Protein AF-C6LK09-F1 (afdb_monomer_lite)

Structure (mmCIF, N/CA/C/O backbone):
data_AF-C6LK09-F1
#
_entry.id   AF-C6LK09-F1
#
loop_
_atom_site.group_PDB
_atom_site.id
_atom_site.type_symbol
_atom_site.label_atom_id
_atom_site.label_alt_id
_atom_site.label_comp_id
_atom_site.label_asym_id
_atom_site.label_entity_id
_atom_site.label_seq_id
_atom_site.pdbx_PDB_ins_code
_atom_site.Cartn_x
_atom_site.Cartn_y
_atom_site.Cartn_z
_atom_site.occupancy
_atom_site.B_iso_or_equiv
_atom_site.auth_seq_id
_atom_site.auth_comp_id
_atom_site.auth_asym_id
_atom_site.auth_atom_id
_atom_site.pdbx_PDB_model_num
ATOM 1 N N . MET A 1 1 ? 4.337 -0.384 -11.180 1.00 78.75 1 MET A N 1
ATOM 2 C CA . MET A 1 1 ? 3.739 0.288 -10.005 1.00 78.75 1 MET A CA 1
ATOM 3 C C . MET A 1 1 ? 3.171 -0.754 -9.068 1.00 78.75 1 MET A C 1
ATOM 5 O O . MET A 1 1 ? 2.551 -1.704 -9.545 1.00 78.75 1 MET A O 1
ATOM 9 N N . VAL A 1 2 ? 3.372 -0.573 -7.763 1.00 84.88 2 VAL A N 1
ATOM 10 C CA . VAL A 1 2 ? 2.863 -1.478 -6.721 1.00 84.88 2 VAL A CA 1
ATOM 11 C C . VAL A 1 2 ? 1.893 -0.705 -5.834 1.00 84.88 2 VAL A C 1
ATOM 13 O O . VAL A 1 2 ? 2.283 0.222 -5.135 1.00 84.88 2 VAL A O 1
ATOM 16 N N . CYS A 1 3 ? 0.612 -1.051 -5.869 1.00 86.44 3 CYS A N 1
ATOM 17 C CA . CYS A 1 3 ? -0.406 -0.367 -5.075 1.00 86.44 3 CYS A CA 1
ATOM 18 C C . CYS A 1 3 ? -0.858 -1.258 -3.920 1.00 86.44 3 CYS A C 1
ATOM 20 O O . CYS A 1 3 ? -1.310 -2.381 -4.140 1.00 86.44 3 CYS A O 1
ATOM 22 N N . PHE A 1 4 ? -0.781 -0.742 -2.700 1.00 86.25 4 PHE A N 1
ATOM 23 C CA . PHE A 1 4 ? -1.280 -1.380 -1.495 1.00 86.25 4 PHE A CA 1
ATOM 24 C C . PHE A 1 4 ? -2.665 -0.846 -1.153 1.00 86.25 4 PHE A C 1
ATOM 26 O O . PHE A 1 4 ? -2.906 0.363 -1.104 1.00 86.25 4 PHE A O 1
ATOM 33 N N . SER A 1 5 ? -3.570 -1.767 -0.865 1.00 87.50 5 SER A N 1
ATOM 34 C CA . SER A 1 5 ? -4.888 -1.467 -0.340 1.00 87.50 5 SER A CA 1
ATOM 35 C C . SER A 1 5 ? -5.113 -2.188 0.956 1.00 87.50 5 SER A C 1
ATOM 37 O O . SER A 1 5 ? -5.182 -3.414 0.977 1.00 87.50 5 SER A O 1
ATOM 39 N N . GLN A 1 6 ? -5.330 -1.426 2.005 1.00 86.19 6 GLN A N 1
ATOM 40 C CA . GLN A 1 6 ? -5.781 -1.952 3.274 1.00 86.19 6 GLN A CA 1
ATOM 41 C C . GLN A 1 6 ? -7.292 -1.884 3.294 1.00 86.19 6 GLN A C 1
ATOM 43 O O . GLN A 1 6 ? -7.874 -0.820 3.108 1.00 86.19 6 GLN A O 1
ATOM 48 N N . VAL A 1 7 ? -7.924 -3.028 3.468 1.00 87.50 7 VAL A N 1
ATOM 49 C CA . VAL A 1 7 ? -9.359 -3.121 3.661 1.00 87.50 7 VAL A CA 1
ATOM 50 C C . VAL A 1 7 ? -9.575 -3.424 5.128 1.00 87.50 7 VAL A C 1
ATOM 52 O O . VAL A 1 7 ? -9.079 -4.432 5.628 1.00 87.50 7 VAL A O 1
ATOM 55 N N . TYR A 1 8 ? -10.275 -2.533 5.814 1.00 85.88 8 TYR A N 1
ATOM 56 C CA . TYR A 1 8 ? -10.663 -2.714 7.204 1.00 85.88 8 TYR A CA 1
ATOM 57 C C . TYR A 1 8 ? -12.138 -3.081 7.278 1.00 85.88 8 TYR A C 1
ATOM 59 O O . TYR A 1 8 ? -12.969 -2.513 6.570 1.00 85.88 8 TYR A O 1
ATOM 67 N N . ASP A 1 9 ? -12.467 -4.014 8.156 1.00 85.94 9 ASP A N 1
ATOM 68 C CA . ASP A 1 9 ? -13.837 -4.380 8.469 1.00 85.94 9 ASP A CA 1
ATOM 69 C C . ASP A 1 9 ? -14.600 -3.152 8.982 1.00 85.94 9 ASP A C 1
ATOM 71 O O . ASP A 1 9 ? -14.269 -2.567 10.023 1.00 85.94 9 ASP A O 1
ATOM 75 N N . LYS A 1 10 ? -15.633 -2.769 8.232 1.00 86.38 10 LYS A N 1
ATOM 76 C CA . LYS A 1 10 ? -16.490 -1.613 8.504 1.00 86.38 10 LYS A CA 1
ATOM 77 C C . LYS A 1 10 ? -17.310 -1.761 9.788 1.00 86.38 10 LYS A C 1
ATOM 79 O O . LYS A 1 10 ? -17.757 -0.751 10.328 1.00 86.38 10 LYS A O 1
ATOM 84 N N . SER A 1 11 ? -17.529 -2.992 10.257 1.00 85.88 11 SER A N 1
ATOM 85 C CA . SER A 1 11 ? -18.304 -3.292 11.468 1.00 85.88 11 SER A CA 1
ATOM 86 C C . SER A 1 11 ? -17.520 -3.044 12.760 1.00 85.88 11 SER A C 1
ATOM 88 O O . SER A 1 11 ? -18.096 -2.996 13.847 1.00 85.88 11 SER A O 1
ATOM 90 N N . LEU A 1 12 ? -16.205 -2.858 12.654 1.00 85.75 12 LEU A N 1
ATOM 91 C CA . LEU A 1 12 ? -15.296 -2.739 13.783 1.00 85.75 12 LEU A CA 1
ATOM 92 C C . LEU A 1 12 ? -14.778 -1.298 13.939 1.00 85.75 12 LEU A C 1
ATOM 94 O O . LEU A 1 12 ? -14.918 -0.446 13.063 1.00 85.75 12 LEU A O 1
ATOM 98 N N . SER A 1 13 ? -14.159 -1.007 15.089 1.00 83.75 13 SER A N 1
ATOM 99 C CA . SER A 1 13 ? -13.712 0.355 15.413 1.00 83.75 13 SER A CA 1
ATOM 100 C C . SER A 1 13 ? -12.699 0.899 14.400 1.00 83.75 13 SER A C 1
ATOM 102 O O . SER A 1 13 ? -11.707 0.238 14.073 1.00 83.75 13 SER A O 1
ATOM 104 N N . ARG A 1 14 ? -12.902 2.160 13.994 1.00 78.94 14 ARG A N 1
ATOM 105 C CA . ARG A 1 14 ? -11.990 2.919 13.121 1.00 78.94 14 ARG A CA 1
ATOM 106 C C . ARG A 1 14 ? -10.642 3.232 13.772 1.00 78.94 14 ARG A C 1
ATOM 108 O O . ARG A 1 14 ? -9.687 3.501 13.058 1.00 78.94 14 ARG A O 1
ATOM 115 N N . GLN A 1 15 ? -10.527 3.131 15.099 1.00 80.88 15 GLN A N 1
ATOM 116 C CA . GLN A 1 15 ? -9.253 3.310 15.820 1.00 80.88 15 GLN A CA 1
ATOM 117 C C . GLN A 1 15 ? -8.197 2.252 15.460 1.00 80.88 15 GLN A C 1
ATOM 119 O O . GLN A 1 15 ? -7.039 2.373 15.844 1.00 80.88 15 GLN A O 1
ATOM 124 N N . ARG A 1 16 ? -8.597 1.192 14.747 1.00 78.81 16 ARG A N 1
ATOM 125 C CA . ARG A 1 16 ? -7.708 0.126 14.273 1.00 78.81 16 ARG A CA 1
ATOM 126 C C . ARG A 1 16 ? -7.018 0.466 12.950 1.00 78.81 16 ARG A C 1
ATOM 128 O O . ARG A 1 16 ? -6.083 -0.242 12.578 1.00 78.81 16 ARG A O 1
ATOM 135 N N . ILE A 1 17 ? -7.478 1.508 12.250 1.00 79.19 17 ILE A N 1
ATOM 136 C CA . ILE A 1 17 ? -6.827 2.005 11.037 1.00 79.19 17 ILE A CA 1
ATOM 137 C C . ILE A 1 17 ? -5.448 2.517 11.444 1.00 79.19 17 ILE A C 1
ATOM 139 O O . ILE A 1 17 ? -5.335 3.357 12.336 1.00 79.19 17 ILE A O 1
ATOM 143 N N . ARG A 1 18 ? -4.405 1.959 10.830 1.00 75.50 18 ARG A N 1
ATOM 144 C CA . ARG A 1 18 ? -3.016 2.325 11.111 1.00 75.50 18 ARG A CA 1
ATOM 145 C C . ARG A 1 18 ? -2.493 3.225 10.008 1.00 75.50 18 ARG A C 1
ATOM 147 O O . ARG A 1 18 ? -2.865 3.058 8.849 1.00 75.50 18 ARG A O 1
ATOM 154 N N . ASP A 1 19 ? -1.583 4.115 10.376 1.00 68.19 19 ASP A N 1
ATOM 155 C CA . ASP A 1 19 ? -0.782 4.839 9.399 1.00 68.19 19 ASP A CA 1
ATOM 156 C C . ASP A 1 19 ? 0.070 3.857 8.576 1.00 68.19 19 ASP A C 1
ATOM 158 O O . ASP A 1 19 ? 0.509 2.808 9.062 1.00 68.19 19 ASP A O 1
ATOM 162 N N . TYR A 1 20 ? 0.245 4.162 7.288 1.00 62.72 20 TYR A N 1
ATOM 163 C CA . TYR A 1 20 ? 0.893 3.265 6.326 1.00 62.72 20 TYR A CA 1
ATOM 164 C C . TYR A 1 20 ? 2.389 3.050 6.601 1.00 62.72 20 TYR A C 1
ATOM 166 O O . TYR A 1 20 ? 2.945 2.054 6.144 1.00 62.72 20 TYR A O 1
ATOM 174 N N . ASP A 1 21 ? 3.026 3.964 7.334 1.00 63.09 21 ASP A N 1
ATOM 175 C CA . ASP A 1 21 ? 4.422 3.895 7.782 1.00 63.09 21 ASP A CA 1
ATOM 176 C C . ASP A 1 21 ? 4.641 2.867 8.907 1.00 63.09 21 ASP A C 1
ATOM 178 O O . ASP A 1 21 ? 5.719 2.286 9.015 1.00 63.09 21 ASP A O 1
ATOM 182 N N . ASN A 1 22 ? 3.599 2.580 9.690 1.00 60.47 22 ASN A N 1
ATOM 183 C CA . ASN A 1 22 ? 3.609 1.628 10.805 1.00 60.47 22 ASN A CA 1
ATOM 184 C C . ASN A 1 22 ? 3.419 0.165 10.380 1.00 60.47 22 ASN A C 1
ATOM 186 O O . ASN A 1 22 ? 3.302 -0.729 11.225 1.00 60.47 22 ASN A O 1
ATOM 190 N N . LEU A 1 23 ? 3.332 -0.097 9.081 1.00 65.88 23 LEU A N 1
ATOM 191 C CA . LEU A 1 23 ? 3.190 -1.432 8.522 1.00 65.88 23 LEU A CA 1
ATOM 192 C C . LEU A 1 23 ? 4.451 -1.733 7.720 1.00 65.88 23 LEU A C 1
ATOM 194 O O . LEU A 1 23 ? 4.834 -0.959 6.848 1.00 65.88 23 LEU A O 1
ATOM 198 N N . GLU A 1 24 ? 5.110 -2.853 8.028 1.00 68.75 24 GLU A N 1
ATOM 199 C CA . GLU A 1 24 ? 6.380 -3.267 7.415 1.00 68.75 24 GLU A CA 1
ATOM 200 C C . GLU A 1 24 ? 6.204 -3.715 5.946 1.00 68.75 24 GLU A C 1
ATOM 202 O O . GLU A 1 24 ? 6.556 -4.823 5.546 1.00 68.75 24 GLU A O 1
ATOM 207 N N . PHE A 1 25 ? 5.661 -2.844 5.093 1.00 76.75 25 PHE A N 1
ATOM 208 C CA . PHE A 1 25 ? 5.460 -3.102 3.667 1.00 76.75 25 PHE A CA 1
ATOM 209 C C . PHE A 1 25 ? 6.761 -3.150 2.885 1.00 76.75 25 PHE A C 1
ATOM 211 O O . PHE A 1 25 ? 6.770 -3.665 1.772 1.00 76.75 25 PHE A O 1
ATOM 218 N N . LYS A 1 26 ? 7.858 -2.654 3.466 1.00 76.25 26 LYS A N 1
ATOM 219 C CA . LYS A 1 26 ? 9.172 -2.661 2.831 1.00 76.25 26 LYS A CA 1
ATOM 220 C C . LYS A 1 26 ? 9.599 -4.074 2.444 1.00 76.25 26 LYS A C 1
ATOM 222 O O . LYS A 1 26 ? 9.957 -4.294 1.298 1.00 76.25 26 LYS A O 1
ATOM 227 N N . GLN A 1 27 ? 9.445 -5.050 3.339 1.00 80.12 27 GLN A N 1
ATOM 228 C CA . GLN A 1 27 ? 9.818 -6.434 3.037 1.00 80.12 27 GLN A CA 1
ATOM 229 C C . GLN A 1 27 ? 8.953 -7.041 1.920 1.00 80.12 27 GLN A C 1
ATOM 231 O O . GLN A 1 27 ? 9.452 -7.773 1.063 1.00 80.12 27 GLN A O 1
ATOM 236 N N . ILE A 1 28 ? 7.656 -6.718 1.902 1.00 82.12 28 ILE A N 1
ATOM 237 C CA . ILE A 1 28 ? 6.734 -7.165 0.850 1.00 82.12 28 ILE A CA 1
ATOM 238 C C . ILE A 1 28 ? 7.112 -6.518 -0.487 1.00 82.12 28 ILE A C 1
ATOM 240 O O . ILE A 1 28 ? 7.151 -7.199 -1.509 1.00 82.12 28 ILE A O 1
ATOM 244 N N . LEU A 1 29 ? 7.420 -5.223 -0.479 1.00 81.25 29 LEU A N 1
ATOM 245 C CA . LEU A 1 29 ? 7.825 -4.473 -1.660 1.00 81.25 29 LEU A CA 1
ATOM 246 C C . LEU A 1 29 ? 9.153 -4.982 -2.223 1.00 81.25 29 LEU A C 1
ATOM 248 O O . LEU A 1 29 ? 9.225 -5.233 -3.421 1.00 81.25 29 LEU A O 1
ATOM 252 N N . ASP A 1 30 ? 10.153 -5.203 -1.371 1.00 81.94 30 ASP A N 1
ATOM 253 C CA . ASP A 1 30 ? 11.463 -5.742 -1.754 1.00 81.94 30 ASP A CA 1
ATOM 254 C C . ASP A 1 30 ? 11.312 -7.135 -2.384 1.00 81.94 30 ASP A C 1
ATOM 256 O O . ASP A 1 30 ? 11.926 -7.439 -3.406 1.00 81.94 30 ASP A O 1
ATOM 260 N N . THR A 1 31 ? 10.423 -7.967 -1.829 1.00 83.88 31 THR A N 1
ATOM 261 C CA . THR A 1 31 ? 10.101 -9.284 -2.399 1.00 83.88 31 THR A CA 1
ATOM 262 C C . THR A 1 31 ? 9.433 -9.147 -3.769 1.00 83.88 31 THR A C 1
ATOM 264 O O . THR A 1 31 ? 9.816 -9.818 -4.722 1.00 83.88 31 THR A O 1
ATOM 267 N N . ILE A 1 32 ? 8.442 -8.267 -3.910 1.00 83.19 32 ILE A N 1
ATOM 268 C CA . ILE A 1 32 ? 7.766 -8.052 -5.197 1.00 83.19 32 ILE A CA 1
ATOM 269 C C . ILE A 1 32 ? 8.741 -7.503 -6.241 1.00 83.19 32 ILE A C 1
ATOM 271 O O . ILE A 1 32 ? 8.722 -7.955 -7.384 1.00 83.19 32 ILE A O 1
ATOM 275 N N . ALA A 1 33 ? 9.604 -6.565 -5.858 1.00 79.00 33 ALA A N 1
ATOM 276 C CA . ALA A 1 33 ? 10.602 -5.991 -6.745 1.00 79.00 33 ALA A CA 1
ATOM 277 C C . ALA A 1 33 ? 11.581 -7.055 -7.251 1.00 79.00 33 ALA A C 1
ATOM 279 O O . ALA A 1 33 ? 11.781 -7.156 -8.455 1.00 79.00 33 ALA A O 1
ATOM 280 N N . ALA A 1 34 ? 12.094 -7.906 -6.358 1.00 79.94 34 ALA A N 1
ATOM 281 C CA . ALA A 1 34 ? 13.068 -8.937 -6.710 1.00 79.94 34 ALA A CA 1
ATOM 282 C C . ALA A 1 34 ? 12.521 -10.036 -7.641 1.00 79.94 34 ALA A C 1
ATOM 284 O O . ALA A 1 34 ? 13.289 -10.623 -8.400 1.00 79.94 34 ALA A O 1
ATOM 285 N N . TY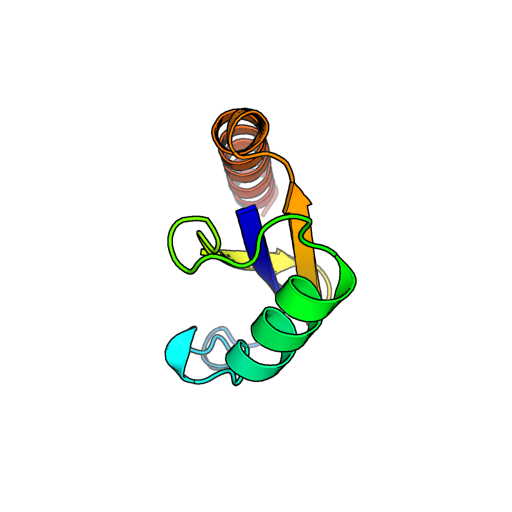R A 1 35 ? 11.222 -10.353 -7.566 1.00 77.38 35 TYR A N 1
ATOM 286 C CA . TYR A 1 35 ? 10.651 -11.515 -8.266 1.00 77.38 35 TYR A CA 1
ATOM 287 C C . TYR A 1 35 ? 9.633 -11.182 -9.360 1.00 77.38 35 TYR A C 1
ATOM 289 O O . TYR A 1 35 ? 9.364 -12.034 -10.206 1.00 77.38 35 TYR A O 1
ATOM 297 N N . VAL A 1 36 ? 9.027 -9.993 -9.339 1.00 75.81 36 VAL A N 1
ATOM 298 C CA . VAL A 1 36 ? 7.914 -9.637 -10.238 1.00 75.81 36 VAL A CA 1
ATOM 299 C C . VAL A 1 36 ? 8.261 -8.472 -11.160 1.00 75.81 36 VAL A C 1
ATOM 301 O O . VAL A 1 36 ? 7.722 -8.397 -12.265 1.00 75.81 36 VAL A O 1
ATOM 304 N N . LEU A 1 37 ? 9.136 -7.556 -10.740 1.00 73.00 37 LEU A N 1
ATOM 305 C CA . LEU A 1 37 ? 9.502 -6.399 -11.554 1.00 73.00 37 LEU A CA 1
ATOM 306 C C . LEU A 1 37 ? 10.700 -6.736 -12.448 1.00 73.00 37 LEU A C 1
ATOM 308 O O . LEU A 1 37 ? 11.689 -7.300 -12.000 1.00 73.00 37 LEU A O 1
ATOM 312 N N . LEU A 1 38 ? 10.584 -6.399 -13.736 1.00 67.50 38 LEU A N 1
ATOM 313 C CA . LEU A 1 38 ? 11.627 -6.659 -14.734 1.00 67.50 38 LEU A CA 1
ATOM 314 C C . LEU A 1 38 ? 1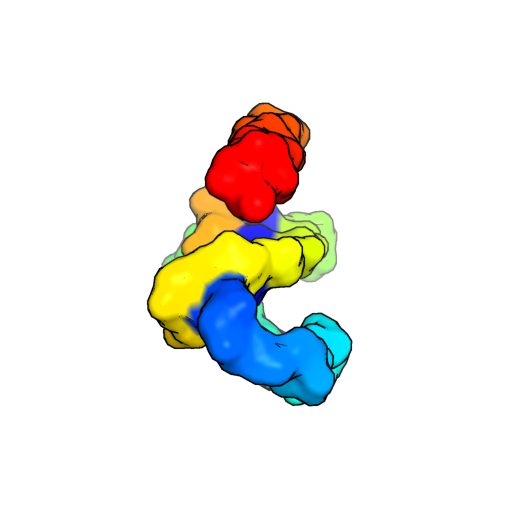2.813 -5.681 -14.619 1.00 67.50 38 LEU A C 1
ATOM 316 O O . LEU A 1 38 ? 13.897 -5.975 -15.109 1.00 67.50 38 LEU A O 1
ATOM 320 N N . ASP A 1 39 ? 12.578 -4.516 -14.009 1.00 61.62 39 ASP A N 1
ATOM 321 C CA . ASP A 1 39 ? 13.565 -3.466 -13.771 1.00 61.62 39 ASP A CA 1
ATOM 322 C C . ASP A 1 39 ? 13.321 -2.898 -12.364 1.00 61.62 39 ASP A C 1
ATOM 324 O O . ASP A 1 39 ? 12.307 -2.243 -12.098 1.00 61.62 39 ASP A O 1
ATOM 328 N N . ASP A 1 40 ? 14.207 -3.251 -11.438 1.00 56.69 40 ASP A N 1
ATOM 329 C CA . ASP A 1 40 ? 14.220 -2.860 -10.028 1.00 56.69 40 ASP A CA 1
ATOM 330 C C . ASP A 1 40 ? 15.088 -1.617 -9.783 1.00 56.69 40 ASP A C 1
ATOM 332 O O . ASP A 1 40 ? 15.276 -1.208 -8.632 1.00 56.69 40 ASP A O 1
ATOM 336 N N . THR A 1 41 ? 15.588 -0.965 -10.845 1.00 55.62 41 THR A N 1
ATOM 337 C CA . THR A 1 41 ? 16.248 0.332 -10.701 1.00 55.62 41 THR A CA 1
ATOM 338 C C . THR A 1 41 ? 15.300 1.275 -9.959 1.00 55.62 41 THR A C 1
ATOM 340 O O . THR A 1 41 ? 14.152 1.485 -10.357 1.00 55.62 41 THR A O 1
ATOM 343 N N . GLY A 1 42 ? 15.760 1.816 -8.823 1.00 50.00 42 GLY A N 1
ATOM 344 C CA . GLY A 1 42 ? 14.942 2.500 -7.804 1.00 50.00 42 GLY A CA 1
ATOM 345 C C . GLY A 1 42 ? 14.132 3.724 -8.265 1.00 50.00 42 GLY A C 1
ATOM 346 O O . GLY A 1 42 ? 13.514 4.389 -7.441 1.00 50.00 42 GLY A O 1
ATOM 347 N N . LEU A 1 43 ? 14.115 4.015 -9.567 1.00 48.97 43 LEU A N 1
ATOM 348 C CA . LEU A 1 43 ? 13.258 4.980 -10.246 1.00 48.97 43 LEU A CA 1
ATOM 349 C C . LEU A 1 43 ? 11.826 4.471 -10.514 1.00 48.97 43 LEU A C 1
ATOM 351 O O . LEU A 1 43 ? 10.937 5.294 -10.720 1.00 48.97 43 LEU A O 1
ATOM 355 N N . PHE A 1 44 ? 11.593 3.151 -10.560 1.00 48.91 44 PHE A N 1
ATOM 356 C CA . PHE A 1 44 ? 10.317 2.572 -11.029 1.00 48.91 44 PHE A CA 1
ATOM 357 C C . PHE A 1 44 ? 9.466 1.901 -9.948 1.00 48.91 44 PHE A C 1
ATOM 359 O O . PHE A 1 44 ? 8.333 1.480 -10.220 1.00 48.91 44 PHE A O 1
ATOM 366 N N . CYS A 1 45 ? 9.958 1.845 -8.709 1.00 59.78 45 CYS A N 1
ATOM 367 C CA . CYS A 1 45 ? 9.202 1.324 -7.574 1.00 59.78 45 CYS A CA 1
ATOM 368 C C . CYS A 1 45 ? 8.265 2.398 -6.996 1.00 59.78 45 CYS A C 1
ATOM 370 O O . CYS A 1 45 ? 8.273 2.702 -5.805 1.00 59.78 45 CYS A O 1
ATOM 372 N N . ASP A 1 46 ? 7.454 3.007 -7.866 1.00 70.31 46 ASP A N 1
ATOM 373 C CA . ASP A 1 46 ? 6.367 3.871 -7.427 1.00 70.31 46 ASP A CA 1
ATOM 374 C C . ASP A 1 46 ? 5.354 3.008 -6.664 1.00 70.31 46 ASP A C 1
ATOM 376 O O . ASP A 1 46 ? 4.737 2.090 -7.236 1.00 70.31 46 ASP A O 1
ATOM 380 N N . SER A 1 47 ? 5.198 3.311 -5.376 1.00 77.56 47 SER A N 1
ATOM 381 C CA . SER A 1 47 ? 4.198 2.698 -4.511 1.00 77.56 47 SER A CA 1
ATOM 382 C C . SER A 1 47 ? 3.056 3.665 -4.214 1.00 77.56 47 SER A C 1
ATOM 384 O O . SER A 1 47 ? 3.247 4.874 -4.091 1.00 77.56 47 SER A O 1
ATOM 386 N N . TYR A 1 48 ? 1.840 3.131 -4.140 1.00 81.81 48 TYR A N 1
ATOM 387 C CA . TYR A 1 48 ? 0.647 3.902 -3.800 1.00 81.81 48 TYR A CA 1
ATOM 388 C C . TYR A 1 48 ? -0.141 3.182 -2.717 1.00 81.81 48 TYR A C 1
ATOM 390 O O . TYR A 1 48 ? -0.338 1.973 -2.801 1.00 81.81 48 TYR A O 1
ATOM 398 N N . HIS A 1 49 ? -0.602 3.917 -1.710 1.00 83.25 49 HIS A N 1
ATOM 399 C CA . HIS A 1 49 ? -1.284 3.350 -0.551 1.00 83.25 49 HIS A CA 1
ATOM 400 C C . HIS A 1 49 ? -2.712 3.874 -0.453 1.00 83.25 49 HIS A C 1
ATOM 402 O O . HIS A 1 49 ? -2.979 5.055 -0.676 1.00 83.25 49 HIS A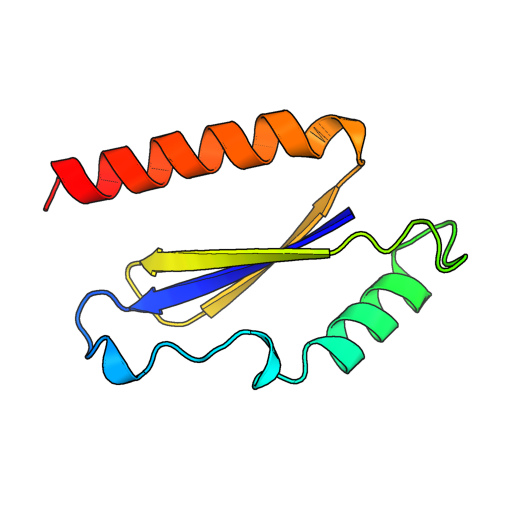 O 1
ATOM 408 N N . THR A 1 50 ? -3.629 2.976 -0.117 1.00 83.75 50 THR A N 1
ATOM 409 C CA . THR A 1 50 ? -5.057 3.263 0.028 1.00 83.75 50 THR A CA 1
ATOM 410 C C . THR A 1 50 ? -5.643 2.498 1.199 1.00 83.75 50 THR A C 1
ATOM 412 O O . THR A 1 50 ? -5.220 1.378 1.492 1.00 83.75 50 THR A O 1
ATOM 415 N N . THR A 1 51 ? -6.661 3.096 1.809 1.00 82.75 51 THR A N 1
ATOM 416 C CA . THR A 1 51 ? -7.444 2.514 2.893 1.00 82.75 51 THR A CA 1
ATOM 417 C C . THR A 1 51 ? -8.899 2.514 2.472 1.00 82.75 51 THR A C 1
ATOM 419 O O . THR A 1 51 ? -9.434 3.533 2.037 1.00 82.75 51 THR A O 1
ATOM 422 N N . GLU A 1 52 ? -9.525 1.354 2.594 1.00 84.69 52 GLU A N 1
ATOM 423 C CA . GLU A 1 52 ? -10.910 1.097 2.234 1.00 84.69 52 GLU A CA 1
ATOM 424 C C . GLU A 1 52 ? -11.624 0.421 3.403 1.00 84.69 52 GLU A C 1
ATOM 426 O O . GLU A 1 52 ? -11.004 -0.249 4.232 1.00 84.69 52 GLU A O 1
ATOM 431 N N . LEU A 1 53 ? -12.943 0.579 3.455 1.00 83.94 53 LEU A N 1
ATOM 432 C CA . LEU A 1 53 ? -13.796 -0.167 4.372 1.00 83.94 53 LEU A CA 1
ATOM 433 C C . LEU A 1 53 ? -14.478 -1.300 3.603 1.00 83.94 53 LEU A C 1
ATOM 435 O O . LEU A 1 53 ? -15.043 -1.077 2.534 1.00 83.94 53 LEU A O 1
ATOM 439 N N . GLY A 1 54 ? -14.422 -2.512 4.144 1.00 84.31 54 GLY A N 1
ATOM 440 C CA . GLY A 1 54 ? -15.018 -3.709 3.558 1.00 84.31 54 GLY A CA 1
ATOM 441 C C . GLY A 1 54 ? -15.634 -4.617 4.617 1.00 84.31 54 GLY A C 1
ATOM 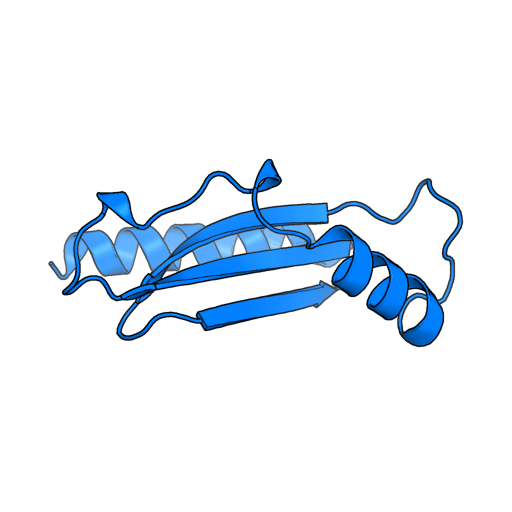442 O O . GLY A 1 54 ? -15.851 -4.208 5.752 1.00 84.31 54 GLY A O 1
ATOM 443 N N . GLU A 1 55 ? -15.926 -5.860 4.239 1.00 85.62 55 GLU A N 1
ATOM 444 C CA . GLU A 1 55 ? -16.599 -6.835 5.118 1.00 85.62 55 GLU A CA 1
ATOM 445 C C . GLU A 1 55 ? -15.653 -7.548 6.097 1.00 85.62 55 GLU A C 1
ATOM 447 O O . GLU A 1 55 ? -16.110 -8.249 6.989 1.00 85.62 55 GLU A O 1
ATOM 452 N N . ARG A 1 56 ? -14.334 -7.447 5.895 1.00 87.44 56 ARG A N 1
ATOM 453 C CA . ARG A 1 56 ? -13.316 -8.072 6.752 1.00 87.44 56 ARG A CA 1
ATOM 454 C C . ARG A 1 56 ? -11.971 -7.366 6.599 1.00 87.44 56 ARG A C 1
ATOM 456 O O . ARG A 1 56 ? -11.747 -6.705 5.587 1.00 87.44 56 ARG A O 1
ATOM 463 N N . ASP A 1 57 ? -11.075 -7.565 7.564 1.00 88.12 57 ASP A N 1
ATOM 464 C CA . ASP A 1 57 ? -9.710 -7.026 7.538 1.00 88.12 57 ASP A CA 1
ATOM 465 C C . ASP A 1 57 ? -8.822 -7.829 6.554 1.00 88.12 57 ASP A C 1
ATOM 467 O O . ASP A 1 57 ? -8.672 -9.045 6.699 1.00 88.12 57 ASP A O 1
ATOM 471 N N . TYR A 1 58 ? -8.236 -7.179 5.541 1.00 87.44 58 TYR A N 1
ATOM 472 C CA . TYR A 1 58 ? -7.232 -7.773 4.641 1.00 87.44 58 TYR A CA 1
ATOM 473 C C . TYR A 1 58 ? -6.432 -6.720 3.865 1.00 87.44 58 TYR A C 1
ATOM 475 O O . TYR A 1 58 ? -6.869 -5.588 3.684 1.00 87.44 58 TYR A O 1
ATOM 483 N N . THR A 1 59 ? -5.275 -7.118 3.332 1.00 87.06 59 THR A N 1
ATOM 484 C CA . THR A 1 59 ? -4.471 -6.284 2.427 1.00 87.06 59 THR A CA 1
ATOM 485 C C . THR A 1 59 ? -4.493 -6.866 1.021 1.00 87.06 59 THR A C 1
ATOM 487 O O . THR A 1 59 ? -4.261 -8.060 0.836 1.00 87.06 59 THR A O 1
ATOM 490 N N . VAL A 1 60 ? -4.737 -6.023 0.019 1.00 88.69 60 VAL A N 1
ATOM 491 C CA . VAL A 1 60 ? -4.609 -6.372 -1.400 1.00 88.69 60 VAL A CA 1
ATOM 492 C C . VAL A 1 60 ? -3.432 -5.622 -1.993 1.00 88.69 60 VAL A C 1
ATOM 494 O O . VAL A 1 60 ? -3.312 -4.411 -1.810 1.00 88.69 60 VAL A O 1
ATOM 497 N N . VAL A 1 61 ? -2.591 -6.338 -2.733 1.00 87.75 61 VAL A N 1
ATOM 498 C CA . VAL A 1 61 ? -1.488 -5.749 -3.491 1.00 87.75 61 VAL A CA 1
ATOM 499 C C . VAL A 1 61 ? -1.798 -5.855 -4.976 1.00 87.75 61 VAL A C 1
ATOM 501 O O . VAL A 1 61 ? -2.083 -6.941 -5.479 1.00 87.75 61 VAL A O 1
ATOM 504 N N . TYR A 1 62 ? -1.752 -4.725 -5.672 1.00 86.94 62 TYR A N 1
ATOM 505 C CA . TYR A 1 62 ? -1.950 -4.646 -7.112 1.00 86.94 62 TYR A CA 1
ATOM 506 C C . TYR A 1 62 ? -0.630 -4.313 -7.783 1.00 86.94 62 TYR A C 1
ATOM 508 O O . TYR A 1 62 ? 0.024 -3.332 -7.431 1.00 86.94 62 TYR A O 1
ATOM 516 N N . ILE A 1 63 ? -0.271 -5.109 -8.780 1.00 85.94 6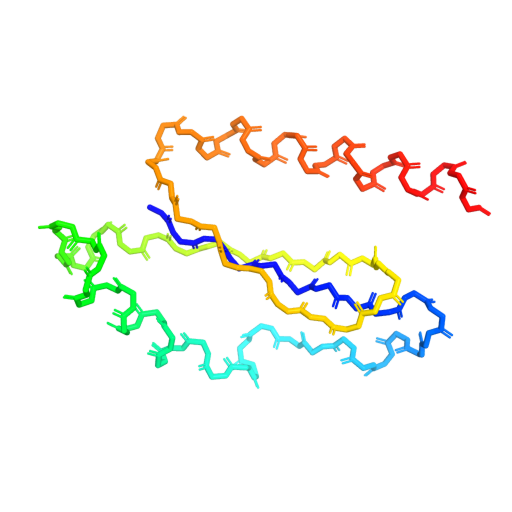3 ILE A N 1
ATOM 517 C CA . ILE A 1 63 ? 0.924 -4.901 -9.588 1.00 85.94 63 ILE A CA 1
ATOM 518 C C . ILE A 1 63 ? 0.445 -4.592 -10.997 1.00 85.94 63 ILE A C 1
ATOM 520 O O . ILE A 1 63 ? -0.309 -5.366 -11.585 1.00 85.94 63 ILE A O 1
ATOM 524 N N . MET A 1 64 ? 0.824 -3.426 -11.507 1.00 86.19 64 MET A N 1
ATOM 525 C CA . MET A 1 64 ? 0.375 -2.956 -12.815 1.00 86.19 64 MET A CA 1
ATOM 526 C C . MET A 1 64 ? 1.412 -2.056 -13.482 1.00 86.19 64 MET A C 1
ATOM 528 O O . MET A 1 64 ? 2.284 -1.471 -12.824 1.00 86.19 64 MET A O 1
ATOM 532 N N . GLU A 1 65 ? 1.275 -1.905 -14.796 1.00 84.62 65 GLU A N 1
ATOM 533 C CA . GLU A 1 65 ? 2.001 -0.891 -15.550 1.00 84.62 65 GLU A CA 1
ATOM 534 C C . GLU A 1 65 ? 1.616 0.524 -15.102 1.00 84.62 65 GLU A C 1
ATOM 536 O O . GLU A 1 65 ? 0.475 0.796 -14.722 1.00 84.62 65 GLU A O 1
ATOM 541 N N . LYS A 1 66 ? 2.566 1.461 -15.189 1.00 82.44 66 LYS A N 1
ATOM 542 C CA . LYS A 1 66 ? 2.357 2.864 -14.791 1.00 82.44 66 LYS A CA 1
ATOM 543 C C . LYS A 1 66 ? 1.263 3.562 -15.610 1.00 82.44 66 LYS A C 1
ATOM 545 O O . LYS A 1 66 ? 0.561 4.423 -15.091 1.00 82.44 66 LYS A O 1
ATOM 550 N N . SER A 1 67 ? 1.075 3.144 -16.859 1.00 86.44 67 SER A N 1
ATOM 551 C CA . SER A 1 67 ? 0.008 3.593 -17.763 1.00 86.44 67 SER A CA 1
ATOM 552 C C . SER A 1 67 ? -1.402 3.251 -17.258 1.00 86.44 67 SER A C 1
ATOM 554 O O . SER A 1 67 ? -2.333 4.024 -17.475 1.00 86.44 67 SER A O 1
ATOM 556 N N . ALA A 1 68 ? -1.568 2.127 -16.552 1.00 87.19 68 ALA A N 1
ATOM 557 C CA . ALA A 1 68 ? -2.859 1.658 -16.047 1.00 87.19 68 ALA A CA 1
ATOM 558 C C . ALA A 1 68 ? -3.280 2.344 -14.735 1.00 87.19 68 ALA A C 1
ATOM 560 O O . ALA A 1 68 ? -4.460 2.337 -14.375 1.00 87.19 68 ALA A O 1
ATOM 561 N N . PHE A 1 69 ? -2.332 2.962 -14.026 1.00 86.50 69 PHE A N 1
ATOM 562 C CA . PHE A 1 69 ? -2.557 3.524 -12.697 1.00 86.50 69 PHE A CA 1
ATOM 563 C C . PHE A 1 69 ? -3.657 4.596 -12.632 1.00 86.50 69 PHE A C 1
ATOM 565 O O . PHE A 1 69 ? -4.527 4.472 -11.769 1.00 86.50 69 PHE A O 1
ATOM 572 N N . PRO A 1 70 ? -3.725 5.604 -13.528 1.00 88.19 70 PRO A N 1
ATOM 573 C CA . PRO A 1 70 ? -4.784 6.615 -13.462 1.00 88.19 70 PRO A CA 1
ATOM 574 C C . PRO A 1 70 ? -6.193 6.022 -13.592 1.00 88.19 70 PRO A C 1
ATOM 576 O O . PRO A 1 70 ? -7.114 6.436 -12.886 1.00 88.19 70 PRO A O 1
ATOM 579 N N . VAL A 1 71 ? -6.355 5.021 -14.464 1.00 90.25 71 VAL A N 1
ATOM 580 C CA . VAL A 1 71 ? -7.630 4.316 -14.663 1.00 90.25 71 VAL A CA 1
ATOM 581 C C . VAL A 1 71 ? -7.985 3.504 -13.420 1.00 90.25 71 VAL A C 1
ATOM 583 O O . VAL A 1 71 ? -9.120 3.562 -12.943 1.00 90.25 71 VAL A O 1
ATOM 586 N N . TRP A 1 72 ? -7.005 2.803 -12.850 1.00 88.38 72 TRP A N 1
ATOM 587 C CA . TRP A 1 72 ? -7.186 2.033 -11.624 1.00 88.38 72 TRP A CA 1
ATOM 588 C C . TRP A 1 72 ? -7.617 2.920 -10.445 1.00 88.38 72 TRP A C 1
ATOM 590 O O . TRP A 1 72 ? -8.619 2.616 -9.794 1.00 88.38 72 TRP A O 1
ATOM 600 N N . VAL A 1 73 ? -6.950 4.060 -10.223 1.00 86.81 73 VAL A N 1
ATOM 601 C CA . VAL A 1 73 ? -7.311 5.013 -9.154 1.00 86.81 73 VAL A CA 1
ATOM 602 C C . VAL A 1 73 ? -8.738 5.530 -9.333 1.00 86.81 73 VAL A C 1
ATOM 604 O O . VAL A 1 73 ? -9.491 5.599 -8.359 1.00 86.81 73 VAL A O 1
ATOM 607 N N . LYS A 1 74 ? -9.135 5.867 -10.567 1.00 86.94 74 LYS A N 1
ATOM 608 C CA . LYS A 1 74 ? -10.489 6.355 -10.859 1.00 86.94 74 LYS A CA 1
ATOM 609 C C . LYS A 1 74 ? -11.554 5.311 -10.512 1.00 86.94 74 LYS A C 1
ATOM 611 O O . LYS A 1 74 ? -12.486 5.628 -9.779 1.00 86.94 74 LYS A O 1
ATOM 616 N N . SER A 1 75 ? -11.357 4.064 -10.945 1.00 85.06 75 SER A N 1
ATOM 617 C CA . SER A 1 75 ? -12.298 2.965 -10.676 1.00 85.06 75 SER A CA 1
ATOM 618 C C . SER A 1 75 ? -12.507 2.704 -9.179 1.00 85.06 75 SER A C 1
ATOM 620 O O . SER A 1 75 ? -13.588 2.305 -8.745 1.00 85.06 75 SER A O 1
ATOM 622 N N . ARG A 1 76 ? -11.476 2.955 -8.362 1.00 80.75 76 ARG A N 1
ATOM 623 C CA . ARG A 1 76 ? -11.561 2.817 -6.908 1.00 80.75 76 ARG A CA 1
ATOM 624 C C . ARG A 1 76 ? -12.305 3.948 -6.228 1.00 80.75 76 ARG A C 1
ATOM 626 O O . ARG A 1 76 ? -13.070 3.670 -5.311 1.00 80.75 76 ARG A O 1
ATOM 633 N N . ARG A 1 77 ? -12.105 5.193 -6.663 1.00 76.06 77 ARG A N 1
ATOM 634 C CA . ARG A 1 77 ? -12.858 6.331 -6.114 1.00 76.06 77 ARG A CA 1
ATOM 635 C C . ARG A 1 77 ? -14.356 6.145 -6.322 1.00 76.06 77 ARG A C 1
ATOM 637 O O . ARG A 1 77 ? -15.098 6.228 -5.353 1.00 76.06 77 ARG A O 1
ATOM 644 N N . GLU A 1 78 ? -14.758 5.758 -7.530 1.00 73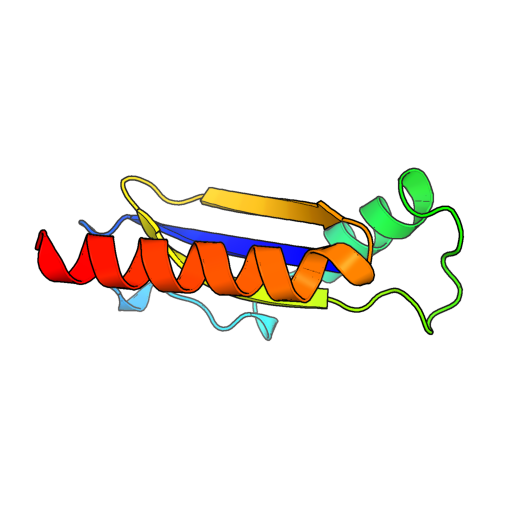.25 78 GLU A N 1
ATOM 645 C CA . GLU A 1 78 ? -16.162 5.474 -7.860 1.00 73.25 78 GLU A CA 1
ATOM 646 C C . GLU A 1 78 ? -16.736 4.348 -6.975 1.00 73.25 78 GLU A C 1
ATOM 648 O O . GLU A 1 78 ? -17.850 4.448 -6.462 1.00 73.25 78 GLU A O 1
ATOM 653 N N . ARG A 1 79 ? -15.951 3.294 -6.708 1.00 68.69 79 ARG A N 1
ATOM 654 C CA . ARG A 1 79 ? -16.337 2.215 -5.781 1.00 68.69 79 ARG A CA 1
ATOM 655 C C . ARG A 1 79 ? -16.499 2.677 -4.332 1.00 68.69 79 ARG A C 1
ATOM 657 O O . ARG A 1 79 ? -17.412 2.208 -3.660 1.00 68.69 79 ARG A O 1
ATOM 664 N N . LEU A 1 80 ? -15.611 3.537 -3.836 1.00 65.06 80 LEU A N 1
ATOM 665 C CA . LEU A 1 80 ? -15.661 4.039 -2.459 1.00 65.06 80 LEU A CA 1
ATOM 666 C C . LEU A 1 80 ? -16.842 4.992 -2.245 1.00 65.06 80 LEU A C 1
ATOM 668 O O . LEU A 1 80 ? -17.529 4.878 -1.232 1.00 65.06 80 LEU A O 1
ATOM 672 N N . GLU A 1 81 ? -17.113 5.868 -3.214 1.00 59.41 81 GLU A N 1
ATOM 673 C CA . GLU A 1 81 ? -18.292 6.743 -3.216 1.00 59.41 81 GLU A CA 1
ATOM 674 C C . GLU A 1 81 ? -19.585 5.912 -3.221 1.00 59.41 81 GLU A C 1
ATOM 676 O O . GLU A 1 81 ? -20.441 6.104 -2.359 1.00 59.41 81 GLU A O 1
ATOM 681 N N . THR A 1 82 ? -19.665 4.882 -4.071 1.00 51.38 82 THR A N 1
ATOM 682 C CA . THR A 1 82 ? -20.822 3.965 -4.125 1.00 51.38 82 THR A CA 1
ATOM 683 C C . THR A 1 82 ? -21.069 3.248 -2.790 1.00 51.38 82 THR A C 1
ATOM 685 O O . THR A 1 82 ? -22.212 3.069 -2.379 1.00 51.38 82 THR A O 1
ATOM 688 N N . ILE A 1 83 ? -20.014 2.840 -2.074 1.00 51.19 83 ILE A N 1
ATOM 689 C CA . ILE A 1 83 ? -20.155 2.208 -0.749 1.00 51.19 83 ILE A CA 1
ATOM 690 C C . ILE A 1 83 ? -20.660 3.214 0.295 1.00 51.19 83 ILE A C 1
ATOM 692 O O . ILE A 1 83 ? -21.412 2.829 1.188 1.00 51.19 83 ILE A O 1
ATOM 696 N N . SER A 1 84 ? -20.271 4.488 0.191 1.00 49.72 84 SER A N 1
ATOM 697 C CA . SER A 1 84 ? -20.734 5.536 1.106 1.00 49.72 84 SER A CA 1
ATOM 698 C C . SER A 1 84 ? -22.191 5.951 0.893 1.00 49.72 84 SER A C 1
ATOM 700 O O . SER A 1 84 ? -22.823 6.372 1.852 1.00 49.72 84 SER A O 1
ATOM 702 N N . GLU A 1 85 ? -22.731 5.800 -0.320 1.00 42.09 85 GLU A N 1
ATOM 703 C CA . GLU A 1 85 ? -24.137 6.108 -0.635 1.00 42.09 85 GLU A CA 1
ATOM 704 C C . GLU A 1 85 ? -25.110 4.974 -0.267 1.00 42.09 85 GLU A C 1
ATOM 706 O O . GLU A 1 85 ? -26.310 5.206 -0.138 1.00 42.09 85 GLU A O 1
ATOM 711 N N . ILE A 1 86 ? -24.608 3.743 -0.109 1.00 43.94 86 ILE A N 1
ATOM 712 C CA . ILE A 1 86 ? -25.411 2.556 0.244 1.00 43.94 86 ILE A CA 1
ATOM 713 C C . ILE A 1 86 ? -25.491 2.341 1.776 1.00 43.94 86 ILE A C 1
ATOM 715 O O . ILE A 1 86 ? -26.291 1.524 2.237 1.00 43.94 86 ILE A O 1
ATOM 719 N N . LEU A 1 87 ? -24.687 3.062 2.569 1.00 38.97 87 LEU A N 1
ATOM 720 C CA . LEU A 1 87 ? -24.718 3.065 4.044 1.00 38.97 87 LEU A CA 1
ATOM 721 C C . LEU A 1 87 ? -25.638 4.159 4.596 1.00 38.97 87 LEU A C 1
ATOM 723 O O . LEU A 1 87 ? -26.317 3.864 5.606 1.00 38.97 87 LEU A O 1
#

Radius of gyration: 14.39 Å; chains: 1; bounding box: 42×18×34 Å

Sequence (87 aa):
MVCFSQVYDKSLSRQRIRDYDNLEFKQILDTIAAYVLLDDTGLFCDSYHTTELGERDYTVVYIMEKSAFPVWVKSRRERLETISEIL

pLDDT: mean 76.21, std 13.0, range [38.97, 90.25]

Foldseek 3Di:
DKEKEWEAAPVDDPVPDDDPVPDVCVVVLVVCLVPPNPDNPVVPSDYHYYYHYDRHTDMDMDDDDPVCVVVVVVVVVVVRVVVVVVD

Organism: NCBI:txid478749

Secondary structure (DSSP, 8-state):
-EEEEEEEETTS-GGGPPPGGGS-HHHHHHHHHHHH-S---TTS--EEEEEEEESS-EEEEEE--GGGHHHHHHHHHHHHHHHHHH-

InterPro domains:
  IPR046082 Protein of unknown function DUF6100 [PF19595] (2-87)